Protein AF-A0A0R2ZB27-F1 (afdb_monomer_lite)

Radius of gyration: 25.63 Å; chains: 1; bounding box: 36×25×78 Å

Sequence (78 aa):
MLVKNRLKKTLGAVAFALAFSGAVSAEEVKIGFLVKQAEEPWFQTEWAFAEKAGKEHGFTVIKIAVPDGEKTLSAIDS

pLDDT: mean 76.32, std 14.85, range [51.88, 96.94]

Organism: NCBI:txid200450

Foldseek 3Di:
DPPVVVVVVVVVVVVVVVVPPPPPDDDAAEDEDEFEPCVDPVSVVVVVVVCVVCVVPRHHYDYHYDPDPVVVVVVVVD

Structure (mmCIF, N/CA/C/O backbone):
data_AF-A0A0R2ZB27-F1
#
_entry.id   AF-A0A0R2ZB27-F1
#
loop_
_atom_site.group_PDB
_atom_site.id
_atom_site.type_symbol
_atom_site.label_atom_id
_atom_site.label_alt_id
_atom_site.label_comp_id
_atom_site.label_asym_id
_atom_site.label_entity_id
_atom_site.label_seq_id
_atom_site.pdbx_PDB_ins_code
_atom_site.Cartn_x
_atom_site.Cartn_y
_atom_site.Cartn_z
_atom_site.occupancy
_atom_site.B_iso_or_equiv
_atom_site.auth_seq_id
_atom_site.auth_comp_id
_atom_site.auth_asym_id
_atom_site.auth_atom_id
_atom_site.pdbx_PD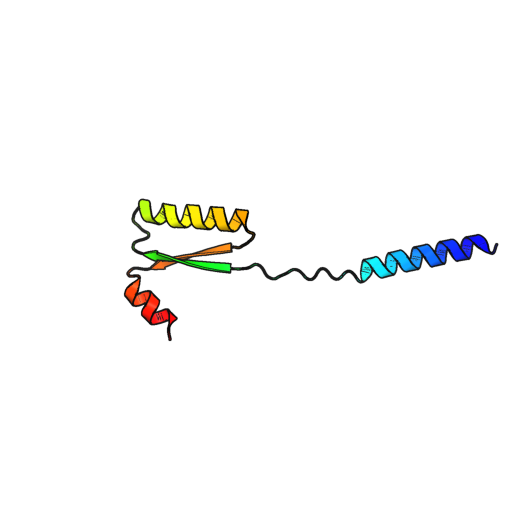B_model_num
ATOM 1 N N . MET A 1 1 ? -22.388 8.763 60.238 1.00 55.59 1 MET A N 1
ATOM 2 C CA . MET A 1 1 ? -22.064 7.499 59.524 1.00 55.59 1 MET A CA 1
ATOM 3 C C . MET A 1 1 ? -22.710 7.370 58.131 1.00 55.59 1 MET A C 1
ATOM 5 O O . MET A 1 1 ? -22.160 6.663 57.300 1.00 55.59 1 MET A O 1
ATOM 9 N N . LEU A 1 2 ? -23.810 8.078 57.825 1.00 56.91 2 LEU A N 1
ATOM 10 C CA . LEU A 1 2 ? -24.601 7.900 56.591 1.00 56.91 2 LEU A CA 1
ATOM 11 C C . LEU A 1 2 ? -23.947 8.409 55.278 1.00 56.91 2 LEU A C 1
ATOM 13 O O . LEU A 1 2 ? -24.156 7.827 54.217 1.00 56.91 2 LEU A O 1
ATOM 17 N N . VAL A 1 3 ? -23.133 9.471 55.334 1.00 59.06 3 VAL A N 1
ATOM 18 C CA . VAL A 1 3 ? -22.548 10.132 54.141 1.00 59.06 3 VAL A CA 1
ATOM 19 C C . VAL A 1 3 ? -21.408 9.316 53.513 1.00 59.06 3 VAL A C 1
ATOM 21 O O . VAL A 1 3 ? -21.300 9.224 52.291 1.00 59.06 3 VAL A O 1
ATOM 24 N N . LYS A 1 4 ? -20.604 8.630 54.337 1.00 52.53 4 LYS A N 1
ATOM 25 C CA . LYS A 1 4 ? -19.465 7.810 53.882 1.00 52.53 4 LYS A CA 1
ATOM 26 C C . LYS A 1 4 ? -19.898 6.621 53.009 1.00 52.53 4 LYS A C 1
ATOM 28 O O 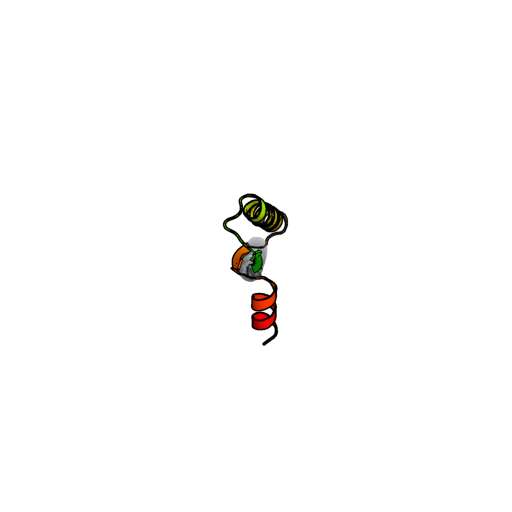. LYS A 1 4 ? -19.135 6.202 52.146 1.00 52.53 4 LYS A O 1
ATOM 33 N N . ASN A 1 5 ? -21.117 6.103 53.189 1.00 55.94 5 ASN A N 1
ATOM 34 C CA . ASN A 1 5 ? -21.648 4.993 52.387 1.00 55.94 5 ASN A CA 1
ATOM 35 C C . ASN A 1 5 ? -22.220 5.434 51.033 1.00 55.94 5 ASN A C 1
ATOM 37 O O . ASN A 1 5 ? -22.221 4.637 50.099 1.00 55.94 5 ASN A O 1
ATOM 41 N N . ARG A 1 6 ? -22.682 6.685 50.899 1.00 58.19 6 ARG A N 1
ATOM 42 C CA . ARG A 1 6 ? -23.138 7.240 49.612 1.00 58.19 6 ARG A CA 1
ATOM 43 C C . ARG A 1 6 ? -21.949 7.455 48.670 1.00 58.19 6 ARG A C 1
ATOM 45 O O . ARG A 1 6 ? -22.014 7.021 47.529 1.00 58.19 6 ARG A O 1
ATOM 52 N N . LEU A 1 7 ? -20.845 8.002 49.189 1.00 57.81 7 LEU A N 1
ATOM 53 C CA . LEU A 1 7 ? -19.631 8.289 48.413 1.00 57.81 7 LEU A CA 1
ATOM 54 C C . LEU A 1 7 ? -18.929 7.019 47.893 1.00 57.81 7 LEU A C 1
ATOM 56 O O . LEU A 1 7 ? -18.449 6.982 46.765 1.00 57.81 7 LEU A O 1
ATOM 60 N N . LYS A 1 8 ? -18.920 5.942 48.691 1.00 56.44 8 LYS A N 1
ATOM 61 C CA . LYS A 1 8 ? -18.392 4.628 48.275 1.00 56.44 8 LYS A CA 1
ATOM 62 C C . LYS A 1 8 ? -19.258 3.962 47.200 1.00 56.44 8 LYS A C 1
ATOM 64 O O . LYS A 1 8 ? -18.727 3.322 46.300 1.00 56.44 8 LYS A O 1
ATOM 69 N N . LYS A 1 9 ? -20.585 4.135 47.274 1.00 56.03 9 LYS A N 1
ATOM 70 C CA . LYS A 1 9 ? -21.530 3.617 46.271 1.00 56.03 9 LYS A CA 1
ATOM 71 C C . LYS A 1 9 ? -21.409 4.350 44.932 1.00 56.03 9 LYS A C 1
ATOM 73 O O . LYS A 1 9 ? -21.472 3.702 43.895 1.00 56.03 9 LYS A O 1
ATOM 78 N N . THR A 1 10 ? -21.192 5.666 44.946 1.00 58.25 10 THR A N 1
ATOM 79 C CA . THR A 1 10 ? -21.005 6.452 43.715 1.00 58.25 10 THR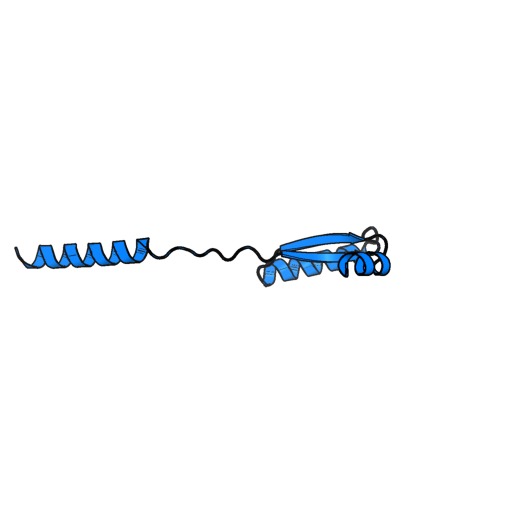 A CA 1
ATOM 80 C C . THR A 1 10 ? -19.656 6.182 43.048 1.00 58.25 10 THR A C 1
ATOM 82 O O . THR A 1 10 ? -19.606 6.090 41.827 1.00 58.25 10 THR A O 1
ATOM 85 N N . LEU A 1 11 ? -18.580 5.970 43.819 1.00 59.62 11 LEU A N 1
ATOM 86 C CA . LEU A 1 11 ? -17.275 5.575 43.263 1.00 59.62 11 LEU A CA 1
ATOM 87 C C . LEU A 1 11 ? -17.313 4.187 42.601 1.00 59.62 11 LEU A C 1
ATOM 89 O O . LEU A 1 11 ? -16.737 4.002 41.533 1.00 59.62 11 LEU A O 1
ATOM 93 N N . GLY A 1 12 ? -18.021 3.227 43.206 1.00 59.44 12 GLY A N 1
ATOM 94 C CA . GLY A 1 12 ? -18.172 1.882 42.641 1.00 59.44 12 GLY A CA 1
ATOM 95 C C . GLY A 1 12 ? -18.936 1.861 41.312 1.00 59.44 12 GLY A C 1
ATOM 96 O O . GLY A 1 12 ? -18.575 1.109 40.412 1.00 59.44 12 GLY A O 1
ATOM 97 N N . ALA A 1 13 ? -19.947 2.721 41.156 1.00 60.44 13 ALA A N 1
ATOM 98 C CA . ALA A 1 13 ? -20.732 2.808 39.924 1.00 60.44 13 ALA A CA 1
ATOM 99 C C . ALA A 1 13 ? -19.931 3.381 38.737 1.00 60.44 13 ALA A C 1
ATOM 101 O O . ALA A 1 13 ? -20.081 2.908 37.614 1.00 60.44 13 ALA A O 1
ATOM 102 N N . VAL A 1 14 ? -19.040 4.350 38.982 1.00 61.34 14 VAL A N 1
ATOM 103 C CA . VAL A 1 14 ? -18.166 4.924 37.939 1.00 61.34 14 VAL A CA 1
ATOM 104 C C . VAL A 1 14 ? -17.105 3.916 37.484 1.00 61.34 14 VAL A C 1
ATOM 106 O O . VAL A 1 14 ? -16.864 3.777 36.287 1.00 61.34 14 VAL A O 1
ATOM 109 N N . ALA A 1 15 ? -16.518 3.159 38.417 1.00 61.31 15 ALA A N 1
ATOM 110 C CA . ALA A 1 15 ? -15.553 2.108 38.091 1.00 61.31 15 ALA A CA 1
ATOM 111 C C . ALA A 1 15 ? -16.182 0.959 37.278 1.00 61.31 15 ALA A C 1
ATOM 113 O O . ALA A 1 15 ? -15.543 0.423 36.376 1.00 61.31 15 ALA A O 1
ATOM 114 N N . PHE A 1 16 ? -17.446 0.616 37.550 1.00 62.00 16 PHE A N 1
ATOM 115 C CA . PHE A 1 16 ? -18.174 -0.403 36.789 1.00 62.00 16 PHE A CA 1
ATOM 116 C C . PHE A 1 16 ? -18.531 0.065 35.367 1.00 62.00 16 PHE A C 1
ATOM 118 O O . PHE A 1 16 ? -18.452 -0.720 34.427 1.00 62.00 16 PHE A O 1
ATOM 125 N N . ALA A 1 17 ? -18.861 1.349 35.189 1.00 61.72 17 ALA A N 1
ATOM 126 C CA . ALA A 1 17 ? -19.155 1.922 33.873 1.00 61.72 17 ALA A CA 1
ATOM 127 C C . ALA A 1 17 ? -17.918 1.977 32.956 1.00 61.72 17 ALA A C 1
ATOM 129 O O . ALA A 1 17 ? -18.029 1.702 31.767 1.00 61.72 17 ALA A O 1
ATOM 130 N N . LEU A 1 18 ? -16.732 2.262 33.507 1.00 61.47 18 LEU A N 1
ATOM 131 C CA . LEU A 1 18 ? -15.468 2.252 32.754 1.00 61.47 18 LEU A CA 1
ATOM 132 C C . LEU A 1 18 ? -15.020 0.837 32.351 1.00 61.47 18 LEU A C 1
ATOM 134 O O . LEU A 1 18 ? -14.385 0.675 31.315 1.00 61.47 18 LEU A O 1
ATOM 138 N N . ALA A 1 19 ? -15.370 -0.184 33.140 1.00 62.25 19 ALA A N 1
ATOM 139 C CA . ALA A 1 19 ? -15.037 -1.580 32.847 1.00 62.25 19 ALA A CA 1
ATOM 140 C C . ALA A 1 19 ? -15.866 -2.181 31.694 1.00 62.25 19 ALA A C 1
ATOM 142 O O . ALA A 1 19 ? -15.467 -3.195 31.126 1.00 62.25 19 ALA A O 1
ATOM 143 N N . PHE A 1 20 ? -16.996 -1.559 31.339 1.00 60.28 20 PHE A N 1
ATOM 144 C CA . PHE A 1 20 ? -17.867 -1.981 30.234 1.00 60.28 20 PHE A CA 1
ATOM 145 C C . PHE A 1 20 ? -17.661 -1.191 28.938 1.00 60.28 20 PHE A C 1
ATOM 147 O O . PHE A 1 20 ? -18.318 -1.480 27.937 1.00 60.28 20 PHE A O 1
ATOM 154 N N . SER A 1 21 ? -16.724 -0.242 28.920 1.00 61.44 21 SER A N 1
ATOM 155 C CA . SER A 1 21 ? -16.250 0.401 27.695 1.00 61.44 21 SER A CA 1
ATOM 156 C C . SER A 1 21 ? -15.388 -0.587 26.906 1.00 61.44 21 SER A C 1
ATOM 158 O O . SER A 1 21 ? -14.167 -0.459 26.842 1.00 61.44 21 SER A O 1
ATOM 160 N N . GLY A 1 22 ? -16.017 -1.627 26.355 1.00 59.25 22 GLY A N 1
ATOM 161 C CA . GLY A 1 22 ? -15.372 -2.554 25.440 1.00 59.25 22 GLY A CA 1
ATOM 162 C C . GLY A 1 22 ? -14.803 -1.761 24.272 1.00 59.25 22 GLY A C 1
ATOM 163 O O . GLY A 1 22 ? -15.550 -1.156 23.504 1.00 59.25 22 GLY A O 1
ATOM 164 N N . ALA A 1 23 ? -13.478 -1.731 24.161 1.00 63.50 23 ALA A N 1
ATOM 165 C CA . ALA A 1 23 ? -12.809 -1.199 22.991 1.00 63.50 23 ALA A CA 1
ATOM 166 C C . ALA A 1 23 ? -13.124 -2.136 21.819 1.00 63.50 23 ALA A C 1
ATOM 168 O O . ALA A 1 23 ? -12.474 -3.163 21.635 1.00 63.50 23 ALA A O 1
ATOM 169 N N . VAL A 1 24 ? -14.159 -1.808 21.048 1.00 63.38 24 VAL A N 1
ATOM 170 C CA . VAL A 1 24 ? -14.329 -2.366 19.707 1.00 63.38 24 VAL A CA 1
ATOM 171 C C . VAL A 1 24 ? -13.189 -1.786 18.878 1.00 63.38 24 VAL A C 1
ATOM 173 O O . VAL A 1 24 ? -13.262 -0.648 18.419 1.00 63.38 24 VAL A O 1
ATOM 176 N N . SER A 1 25 ? -12.090 -2.532 18.762 1.00 66.12 25 SER A N 1
ATOM 177 C CA . SER A 1 25 ? -11.054 -2.212 17.786 1.00 66.12 25 SER A CA 1
ATOM 178 C C . SER A 1 25 ? -11.638 -2.523 16.418 1.00 66.12 25 SER A C 1
ATOM 180 O O . SER A 1 25 ? -11.954 -3.678 16.136 1.00 66.12 25 SER A O 1
ATOM 182 N N . ALA A 1 26 ? -11.816 -1.499 15.586 1.00 69.69 26 ALA A N 1
ATOM 183 C CA . ALA A 1 26 ? -12.085 -1.722 14.176 1.00 69.69 26 ALA A CA 1
ATOM 184 C C . ALA A 1 26 ? -10.922 -2.532 13.584 1.00 69.69 26 ALA A C 1
ATOM 186 O O . ALA A 1 26 ? -9.756 -2.277 13.900 1.00 69.69 26 ALA A O 1
ATOM 187 N N . GLU A 1 27 ? -11.248 -3.547 12.789 1.00 77.75 27 GLU A N 1
ATOM 188 C CA . GLU A 1 27 ? -10.244 -4.326 12.073 1.00 77.75 27 GLU A CA 1
ATOM 189 C C . GLU A 1 27 ? -9.491 -3.410 11.098 1.00 77.75 27 GLU A C 1
ATOM 191 O O . GLU A 1 27 ? -10.081 -2.516 10.488 1.00 77.75 27 GLU A O 1
ATOM 196 N N . GLU A 1 28 ? -8.172 -3.585 11.001 1.00 83.62 28 GLU A N 1
ATOM 197 C CA . GLU A 1 28 ? -7.325 -2.738 10.162 1.00 83.62 28 GLU A CA 1
ATOM 198 C C . GLU A 1 28 ? -7.735 -2.883 8.690 1.00 83.62 28 GLU A C 1
ATOM 200 O O . GLU A 1 28 ? -7.717 -3.984 8.134 1.00 83.62 28 GLU A O 1
ATOM 205 N N . VAL A 1 29 ? -8.108 -1.770 8.051 1.00 92.94 29 VAL A N 1
ATOM 206 C CA . VAL A 1 29 ? -8.481 -1.756 6.632 1.00 92.94 29 VAL A CA 1
ATOM 207 C C . VAL A 1 29 ? -7.240 -2.037 5.791 1.00 92.94 29 VAL A C 1
ATOM 209 O O . VAL A 1 29 ? -6.237 -1.337 5.911 1.00 92.94 29 VAL A O 1
ATOM 212 N N . LYS A 1 30 ? -7.316 -3.035 4.906 1.00 94.38 30 LYS A N 1
ATOM 213 C CA . LYS A 1 30 ? -6.224 -3.424 4.003 1.00 94.38 30 LYS A CA 1
ATOM 214 C C . LYS A 1 30 ? -6.640 -3.235 2.552 1.00 94.38 30 LYS A C 1
ATOM 216 O O . LYS A 1 30 ? -7.695 -3.714 2.146 1.00 94.38 30 LYS A O 1
ATOM 221 N N . ILE A 1 31 ? -5.792 -2.578 1.768 1.00 94.00 31 ILE A N 1
ATOM 222 C CA . ILE A 1 31 ? -6.021 -2.297 0.348 1.00 94.00 31 ILE A CA 1
ATOM 223 C C . ILE A 1 31 ? -4.922 -2.967 -0.478 1.00 94.00 31 ILE A C 1
ATOM 225 O O . ILE A 1 31 ? -3.742 -2.657 -0.317 1.00 94.00 31 ILE A O 1
ATOM 229 N N . GLY A 1 32 ? -5.307 -3.880 -1.373 1.00 91.81 32 GLY A N 1
ATOM 230 C CA . GLY A 1 32 ? -4.409 -4.446 -2.380 1.00 91.81 32 GLY A CA 1
ATOM 231 C C . GLY A 1 32 ? -4.129 -3.444 -3.497 1.00 91.81 32 GLY A C 1
ATOM 232 O O . GLY A 1 32 ? -5.062 -2.964 -4.133 1.00 91.81 32 GLY A O 1
ATOM 233 N N . PHE A 1 33 ? -2.856 -3.130 -3.740 1.00 91.31 33 PHE A N 1
ATOM 234 C CA . PHE A 1 33 ? -2.422 -2.183 -4.767 1.00 91.31 33 PHE A CA 1
ATOM 235 C C . PHE A 1 33 ? -1.559 -2.888 -5.816 1.00 91.31 33 PHE A C 1
ATOM 237 O O . PHE A 1 33 ? -0.399 -3.244 -5.565 1.00 91.31 33 PHE A O 1
ATOM 244 N N . LEU A 1 34 ? -2.158 -3.107 -6.986 1.00 88.44 34 LEU A N 1
ATOM 245 C CA . LEU A 1 34 ? -1.561 -3.828 -8.104 1.00 88.44 34 LEU A CA 1
ATOM 246 C C . LEU A 1 34 ? -0.715 -2.882 -8.950 1.00 88.44 34 LEU A C 1
ATOM 248 O O . LEU A 1 34 ? -1.215 -1.859 -9.409 1.00 88.44 34 LEU A O 1
ATOM 252 N N . VAL A 1 35 ? 0.542 -3.249 -9.192 1.00 86.69 35 VAL A N 1
ATOM 253 C CA . VAL A 1 35 ? 1.458 -2.470 -10.034 1.00 86.69 35 VAL A CA 1
ATOM 254 C C . VAL A 1 35 ? 2.090 -3.382 -11.072 1.00 86.69 35 VAL A C 1
ATOM 256 O O . VAL A 1 35 ? 2.665 -4.423 -10.738 1.00 86.69 35 VAL A O 1
ATOM 259 N N . LYS A 1 36 ? 1.953 -2.991 -12.342 1.00 82.75 36 LYS A N 1
ATOM 260 C CA . LYS A 1 36 ? 2.576 -3.688 -13.469 1.00 82.75 36 LYS A CA 1
ATOM 261 C C . LYS A 1 36 ? 4.062 -3.365 -13.547 1.00 82.75 36 LYS A C 1
ATOM 263 O O . LYS A 1 36 ? 4.448 -2.256 -13.203 1.00 82.75 36 LYS A O 1
ATOM 268 N N . GLN A 1 37 ? 4.861 -4.317 -14.029 1.00 78.69 37 GLN A N 1
ATOM 269 C CA . GLN A 1 37 ? 6.305 -4.142 -14.237 1.00 78.69 37 GLN A CA 1
ATOM 270 C C . GLN A 1 37 ? 7.001 -3.513 -13.017 1.00 78.69 37 GLN A C 1
ATOM 272 O O . GLN A 1 37 ? 7.737 -2.536 -13.135 1.00 78.69 37 GLN A O 1
ATOM 277 N N . ALA A 1 38 ? 6.721 -4.024 -11.815 1.00 77.88 38 ALA A N 1
ATOM 278 C CA . ALA A 1 38 ? 7.214 -3.445 -10.566 1.00 77.88 38 ALA A CA 1
ATOM 279 C C . ALA A 1 38 ? 8.752 -3.329 -10.502 1.00 77.88 38 ALA A C 1
ATOM 281 O O . ALA A 1 38 ? 9.281 -2.584 -9.683 1.00 77.88 38 ALA A O 1
ATOM 282 N N . GLU A 1 39 ? 9.482 -4.045 -11.350 1.00 81.50 39 GLU A N 1
ATOM 283 C CA . GLU A 1 39 ? 10.917 -3.892 -11.569 1.00 81.50 39 GLU A CA 1
ATOM 284 C C . GLU A 1 39 ? 11.336 -2.496 -12.061 1.00 81.50 39 GLU A C 1
ATOM 286 O O . GLU A 1 39 ? 12.456 -2.069 -11.769 1.00 81.50 39 GLU A O 1
ATOM 291 N N . GLU A 1 40 ? 10.467 -1.757 -12.757 1.00 85.88 40 GLU A N 1
ATOM 292 C CA . GLU A 1 40 ? 10.810 -0.420 -13.233 1.00 85.88 40 GLU A CA 1
ATOM 293 C C . GLU A 1 40 ? 10.792 0.599 -12.076 1.00 85.88 40 GLU A C 1
ATOM 295 O O . GLU A 1 40 ? 9.810 0.690 -11.326 1.00 85.88 40 GLU A O 1
ATOM 300 N N . PRO A 1 41 ? 11.824 1.454 -11.945 1.00 85.94 41 PRO A N 1
ATOM 301 C CA . PRO A 1 41 ? 11.947 2.389 -10.823 1.00 85.94 41 PRO A CA 1
ATOM 302 C C . PRO A 1 41 ? 10.760 3.346 -10.644 1.00 85.94 41 PRO A C 1
ATOM 304 O O . PRO A 1 41 ? 10.441 3.763 -9.529 1.00 85.94 41 PRO A O 1
ATOM 307 N N . TRP A 1 42 ? 10.097 3.715 -11.739 1.00 83.50 42 TRP A N 1
ATOM 308 C CA . TRP A 1 42 ? 8.971 4.641 -11.688 1.00 83.50 42 TRP A CA 1
ATOM 309 C C . TRP A 1 42 ? 7.707 3.993 -11.102 1.00 83.50 42 TRP A C 1
ATOM 311 O O . TRP A 1 42 ? 6.964 4.659 -10.387 1.00 83.50 42 TRP A O 1
ATOM 321 N N . PHE A 1 43 ? 7.509 2.688 -11.300 1.00 83.75 43 PHE A N 1
ATOM 322 C CA . PHE A 1 43 ? 6.381 1.938 -10.745 1.00 83.75 43 PHE A CA 1
ATOM 323 C C . PHE A 1 43 ? 6.518 1.700 -9.232 1.00 83.75 43 PHE A C 1
ATOM 325 O O . PHE A 1 43 ? 5.532 1.730 -8.496 1.00 83.75 43 PHE A O 1
ATOM 332 N N . GLN A 1 44 ? 7.748 1.595 -8.722 1.00 85.50 44 GLN A N 1
ATOM 333 C CA . GLN A 1 44 ? 8.018 1.572 -7.275 1.00 85.50 44 GLN A CA 1
ATOM 334 C C . GLN A 1 44 ? 7.555 2.854 -6.567 1.00 85.50 44 GLN A C 1
ATOM 336 O O . GLN A 1 44 ? 7.178 2.836 -5.391 1.00 85.50 44 GLN A O 1
ATOM 341 N N . THR A 1 45 ? 7.554 3.975 -7.291 1.00 89.88 45 THR A N 1
ATOM 342 C CA . THR A 1 45 ? 7.120 5.268 -6.757 1.00 89.88 45 THR A CA 1
ATOM 343 C C . THR A 1 45 ? 5.609 5.289 -6.493 1.00 89.88 45 THR A C 1
ATOM 345 O O . THR A 1 45 ? 5.179 5.871 -5.497 1.00 89.88 45 THR A O 1
ATOM 348 N N . GLU A 1 46 ? 4.799 4.593 -7.299 1.00 87.56 46 GLU A N 1
ATOM 349 C CA . GLU A 1 46 ? 3.352 4.474 -7.059 1.00 87.56 46 GLU A CA 1
ATOM 350 C C . GLU A 1 46 ? 3.052 3.787 -5.722 1.00 87.56 46 GLU A C 1
ATOM 352 O O . GLU A 1 46 ? 2.242 4.277 -4.932 1.00 87.56 46 GLU A O 1
ATOM 357 N N . TRP A 1 47 ? 3.774 2.710 -5.402 1.00 91.06 47 TRP A N 1
ATOM 358 C CA . TRP A 1 47 ? 3.663 2.053 -4.101 1.00 91.06 47 TRP A CA 1
ATOM 359 C C . TRP A 1 47 ? 4.101 2.937 -2.940 1.00 91.06 47 TRP A C 1
ATOM 361 O O . TRP A 1 47 ? 3.460 2.910 -1.889 1.00 91.06 47 TRP A O 1
ATOM 371 N N . ALA A 1 48 ? 5.163 3.725 -3.110 1.00 92.81 48 ALA A N 1
ATOM 372 C CA . ALA A 1 48 ? 5.610 4.648 -2.072 1.00 92.81 48 ALA A CA 1
ATOM 373 C C . ALA A 1 48 ? 4.538 5.710 -1.761 1.00 92.81 48 ALA A C 1
ATOM 375 O O . ALA A 1 48 ? 4.302 6.040 -0.594 1.00 92.81 48 ALA A O 1
ATOM 376 N N . PHE A 1 49 ? 3.844 6.215 -2.785 1.00 94.31 49 PHE A N 1
ATOM 377 C CA . PHE A 1 49 ? 2.728 7.141 -2.597 1.00 94.31 49 PHE A CA 1
ATOM 378 C C . PHE A 1 49 ? 1.496 6.468 -1.991 1.00 94.31 49 PHE A C 1
ATOM 380 O O . PHE A 1 49 ? 0.888 7.044 -1.087 1.00 94.31 49 PHE A O 1
ATOM 387 N N . ALA A 1 50 ? 1.166 5.244 -2.408 1.00 94.06 50 ALA A N 1
ATOM 388 C CA . ALA A 1 50 ? 0.084 4.474 -1.802 1.00 94.06 50 ALA A CA 1
ATOM 389 C C . ALA A 1 50 ? 0.347 4.232 -0.304 1.00 94.06 50 ALA A C 1
ATOM 391 O O . ALA A 1 50 ? -0.536 4.448 0.524 1.00 94.06 50 ALA A O 1
ATOM 392 N N . GLU A 1 51 ? 1.572 3.858 0.077 1.00 95.31 51 GLU A N 1
ATOM 393 C CA . GLU A 1 51 ? 1.953 3.688 1.486 1.00 95.31 51 GLU A CA 1
ATOM 394 C C . GLU A 1 51 ? 1.869 4.989 2.281 1.00 95.31 51 GLU A C 1
ATOM 396 O O . GLU A 1 51 ? 1.471 4.978 3.449 1.00 95.31 51 GLU A O 1
ATOM 401 N N . LYS A 1 52 ? 2.244 6.116 1.668 1.00 96.94 52 LYS A N 1
ATOM 402 C CA . LYS A 1 52 ? 2.092 7.429 2.296 1.00 96.94 52 LYS A CA 1
ATOM 403 C C . LYS A 1 52 ? 0.617 7.721 2.586 1.00 96.94 52 LYS A C 1
ATOM 405 O O . LYS A 1 52 ? 0.304 8.107 3.710 1.00 96.94 52 LYS A O 1
ATOM 410 N N . ALA A 1 53 ? -0.270 7.472 1.623 1.00 96.12 53 ALA A N 1
ATOM 411 C CA . ALA A 1 53 ? -1.711 7.637 1.799 1.00 96.12 53 ALA A CA 1
ATOM 412 C C . ALA A 1 53 ? -2.278 6.686 2.867 1.00 96.12 53 ALA A C 1
ATOM 414 O O . ALA A 1 53 ? -3.081 7.106 3.696 1.00 96.12 53 ALA A O 1
ATOM 415 N N . GLY A 1 54 ? -1.811 5.434 2.912 1.00 95.75 54 GLY A N 1
ATOM 416 C CA . GLY A 1 54 ? -2.215 4.472 3.940 1.00 95.75 54 GLY A CA 1
ATOM 417 C C . GLY A 1 54 ? -1.885 4.941 5.354 1.00 95.75 54 GLY A C 1
ATOM 418 O O . GLY A 1 54 ? -2.733 4.894 6.245 1.00 95.75 54 GLY A O 1
ATOM 419 N N . LYS A 1 55 ? -0.687 5.503 5.546 1.00 95.06 55 LYS A N 1
ATOM 420 C CA . LYS A 1 55 ? -0.284 6.112 6.824 1.00 95.06 55 LYS A CA 1
ATOM 421 C C . LYS A 1 55 ? -1.118 7.344 7.179 1.00 95.06 55 LYS A C 1
ATOM 423 O O . LYS A 1 55 ? -1.422 7.541 8.349 1.00 95.06 55 LYS A O 1
ATOM 428 N N . GLU A 1 56 ? -1.465 8.167 6.193 1.00 96.81 56 GLU A N 1
ATOM 429 C CA . GLU A 1 56 ? -2.247 9.393 6.392 1.00 96.81 56 GLU A CA 1
ATOM 430 C C . GLU A 1 56 ? -3.722 9.110 6.723 1.00 96.81 56 GLU A C 1
ATOM 432 O O . GLU A 1 56 ? -4.324 9.825 7.522 1.00 96.81 56 GLU A O 1
ATOM 437 N N . HIS A 1 57 ? -4.293 8.045 6.156 1.00 94.56 57 HIS A N 1
ATOM 438 C CA . HIS A 1 57 ? -5.726 7.747 6.244 1.00 94.56 57 HIS A CA 1
ATOM 439 C C . HIS A 1 57 ? -6.076 6.494 7.062 1.00 94.56 57 HIS A C 1
ATOM 441 O O . HIS A 1 57 ? -7.254 6.165 7.188 1.00 94.56 57 HIS A O 1
ATOM 447 N N . GLY A 1 58 ? -5.089 5.809 7.644 1.00 93.75 58 GLY A N 1
ATOM 448 C CA . GLY A 1 58 ? -5.315 4.697 8.571 1.00 93.75 58 GLY A CA 1
ATOM 449 C C . GLY 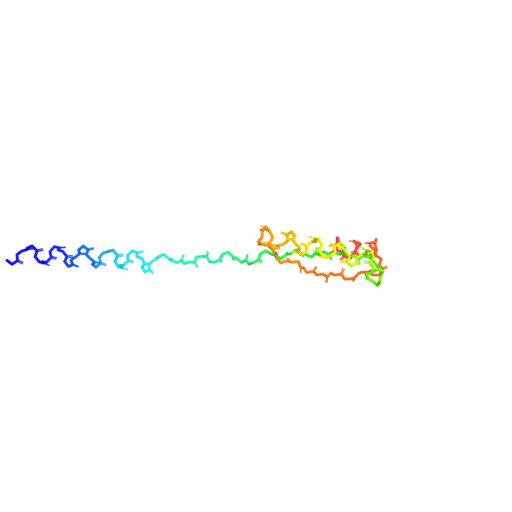A 1 58 ? -5.660 3.365 7.899 1.00 93.75 58 GLY A C 1
ATOM 450 O O . GLY A 1 58 ? -6.490 2.623 8.420 1.00 93.75 58 GLY A O 1
ATOM 451 N N . PHE A 1 59 ? -5.032 3.055 6.761 1.00 95.06 59 PHE A N 1
ATOM 452 C CA . PHE A 1 59 ? -5.142 1.750 6.102 1.00 95.06 59 PHE A CA 1
ATOM 453 C C . PHE A 1 59 ? -3.771 1.166 5.743 1.00 95.06 59 PHE A C 1
ATOM 455 O O . PHE A 1 59 ? -2.803 1.890 5.494 1.00 95.06 59 PHE A O 1
ATOM 462 N N . THR A 1 60 ? -3.684 -0.159 5.663 1.00 95.31 60 THR A N 1
ATOM 463 C CA . THR A 1 60 ? -2.492 -0.864 5.183 1.00 95.31 60 THR A CA 1
ATOM 464 C C . THR A 1 60 ? -2.540 -1.022 3.668 1.00 95.31 60 THR A C 1
ATOM 466 O O . THR A 1 60 ? -3.553 -1.446 3.112 1.00 95.31 60 THR A O 1
ATOM 469 N N . VAL A 1 61 ? -1.417 -0.778 2.994 1.00 95.31 61 VAL A N 1
ATOM 470 C CA . VAL A 1 61 ? -1.250 -1.131 1.578 1.00 95.31 61 VAL A CA 1
ATOM 471 C C . VAL A 1 61 ? -0.594 -2.498 1.456 1.00 95.31 61 VAL A C 1
ATOM 473 O O . VAL A 1 61 ? 0.487 -2.727 1.995 1.00 95.31 61 VAL A O 1
ATOM 476 N N . ILE A 1 62 ? -1.227 -3.392 0.703 1.00 93.25 62 ILE A N 1
ATOM 477 C CA . ILE A 1 62 ? -0.656 -4.668 0.278 1.00 93.25 62 ILE A CA 1
ATOM 478 C C . ILE A 1 62 ? -0.144 -4.483 -1.150 1.00 93.25 62 ILE A C 1
A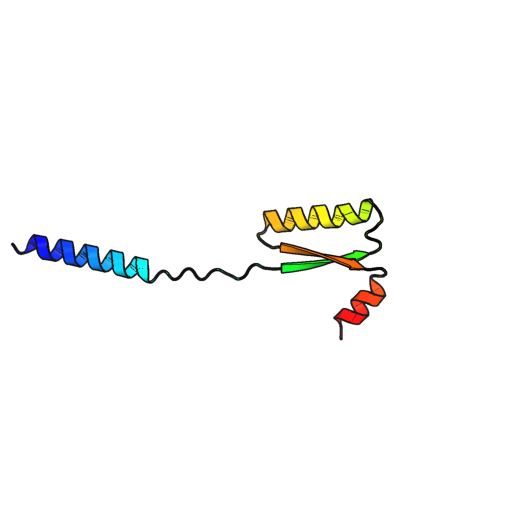TOM 480 O O . ILE A 1 62 ? -0.926 -4.315 -2.082 1.00 93.25 62 ILE A O 1
ATOM 484 N N . LYS A 1 63 ? 1.176 -4.496 -1.330 1.00 91.50 63 LYS A N 1
ATOM 485 C CA . LYS A 1 63 ? 1.824 -4.340 -2.639 1.00 91.50 63 LYS A CA 1
ATOM 486 C C . LYS A 1 63 ? 1.743 -5.645 -3.427 1.00 91.50 63 LYS A C 1
ATOM 488 O O . LYS A 1 63 ? 2.243 -6.666 -2.958 1.00 91.50 63 LYS A O 1
ATOM 493 N N . ILE A 1 64 ? 1.132 -5.616 -4.609 1.00 88.38 64 ILE A N 1
ATOM 494 C CA . ILE A 1 64 ? 0.946 -6.800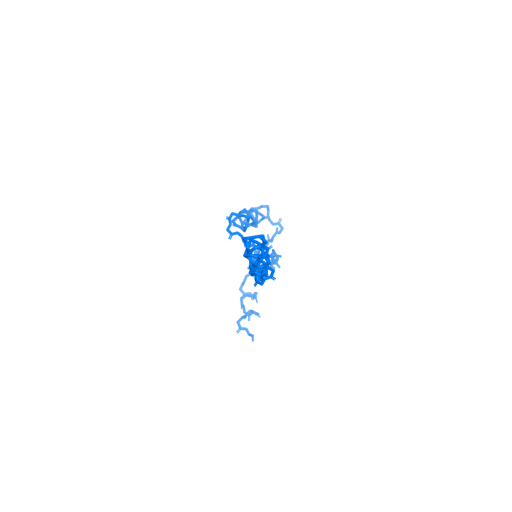 -5.459 1.00 88.38 64 ILE A CA 1
ATOM 495 C C . ILE A 1 64 ? 1.620 -6.539 -6.807 1.00 88.38 64 ILE A C 1
ATOM 497 O O . ILE A 1 64 ? 1.135 -5.747 -7.613 1.00 88.38 64 ILE A O 1
ATOM 501 N N . ALA A 1 65 ? 2.772 -7.172 -7.036 1.00 87.38 65 ALA A N 1
ATOM 502 C CA . ALA A 1 65 ? 3.466 -7.095 -8.318 1.00 87.38 65 ALA A CA 1
ATOM 503 C C . ALA A 1 65 ? 2.718 -7.942 -9.348 1.00 87.38 65 ALA A C 1
ATOM 505 O O . ALA A 1 65 ? 2.440 -9.115 -9.085 1.00 87.38 65 ALA A O 1
ATOM 506 N N . VAL A 1 66 ? 2.427 -7.374 -10.516 1.00 83.00 66 VAL A N 1
ATOM 507 C CA . VAL A 1 66 ? 1.799 -8.117 -11.610 1.00 83.00 66 VAL A CA 1
ATOM 508 C C . VAL A 1 66 ? 2.649 -8.036 -12.876 1.00 83.00 66 VAL A C 1
ATOM 510 O O . VAL A 1 66 ? 3.169 -6.966 -13.197 1.00 83.00 66 VAL A O 1
ATOM 513 N N . PRO A 1 67 ? 2.800 -9.140 -13.627 1.00 75.31 67 PRO A N 1
ATOM 514 C CA . PRO A 1 67 ? 3.510 -9.101 -14.903 1.00 75.31 67 PRO A CA 1
ATOM 515 C C . PRO A 1 67 ? 2.706 -8.348 -15.975 1.00 75.31 67 PRO A C 1
ATOM 517 O O . PRO A 1 67 ? 3.284 -7.774 -16.891 1.00 75.31 67 PRO A O 1
ATOM 520 N N . ASP A 1 68 ? 1.374 -8.344 -15.857 1.00 75.94 68 ASP A N 1
ATOM 521 C CA . ASP A 1 68 ? 0.438 -7.743 -16.807 1.00 75.94 68 ASP A CA 1
ATOM 522 C C . ASP A 1 68 ? -0.881 -7.394 -16.088 1.00 75.94 68 ASP A C 1
ATOM 524 O O . ASP A 1 68 ? -1.488 -8.243 -15.426 1.00 75.94 68 ASP A O 1
ATOM 528 N N . GLY A 1 69 ? -1.317 -6.136 -16.203 1.00 68.31 69 GLY A N 1
ATOM 529 C CA . GLY A 1 69 ? -2.535 -5.636 -15.563 1.00 68.31 69 GLY A CA 1
ATOM 530 C C . GLY A 1 69 ? -3.823 -6.224 -16.145 1.00 68.31 69 GLY A C 1
ATOM 531 O O . GLY A 1 69 ? -4.747 -6.502 -15.384 1.00 68.31 69 GLY A O 1
ATOM 532 N N . GLU A 1 70 ? -3.883 -6.491 -17.454 1.00 68.12 70 GLU A N 1
ATOM 533 C CA . GLU A 1 70 ? -5.097 -7.004 -18.114 1.00 68.12 70 GLU A CA 1
ATOM 534 C C . GLU A 1 70 ? -5.377 -8.458 -17.723 1.00 68.12 70 GLU A C 1
ATOM 536 O O . GLU A 1 70 ? -6.505 -8.834 -17.387 1.00 68.12 70 GLU A O 1
ATOM 541 N N . LYS A 1 71 ? -4.321 -9.277 -17.683 1.00 65.62 71 LYS A N 1
ATOM 542 C CA . LYS A 1 71 ? -4.416 -10.670 -17.224 1.00 65.62 71 LYS A CA 1
ATOM 543 C C . LYS A 1 71 ? -4.758 -10.765 -15.742 1.00 65.62 71 LYS A C 1
ATOM 545 O O . LYS A 1 71 ? -5.436 -11.706 -15.343 1.00 65.62 71 LYS A O 1
ATOM 550 N N . THR A 1 72 ? -4.314 -9.798 -14.938 1.00 67.25 72 THR A N 1
ATOM 551 C CA . THR A 1 72 ? -4.616 -9.796 -13.503 1.00 67.25 72 THR A CA 1
ATOM 552 C C . THR A 1 72 ? -6.049 -9.364 -13.221 1.00 67.25 72 THR A C 1
ATOM 554 O O . THR A 1 72 ? -6.713 -10.003 -12.413 1.00 67.25 72 THR A O 1
ATOM 557 N N . LEU A 1 73 ? -6.558 -8.343 -13.918 1.00 70.12 73 LEU A N 1
ATOM 558 C CA . LEU A 1 73 ? -7.968 -7.946 -13.821 1.00 70.12 73 LEU A CA 1
ATOM 559 C C . LEU A 1 73 ? -8.900 -9.111 -14.175 1.00 70.12 73 LEU A C 1
ATOM 561 O O . LEU A 1 73 ? -9.829 -9.406 -13.430 1.00 70.12 73 LEU A O 1
ATOM 565 N N . SER A 1 74 ? -8.564 -9.848 -15.237 1.00 64.38 74 SER A N 1
ATOM 566 C CA . SER A 1 74 ? -9.314 -11.039 -15.657 1.00 64.38 74 SER A CA 1
ATOM 567 C C . SER A 1 74 ? -9.375 -12.135 -14.580 1.00 64.38 74 SER A C 1
ATOM 569 O O . SER A 1 74 ? -10.322 -12.912 -14.559 1.00 64.38 74 SER A O 1
ATOM 571 N N . ALA A 1 75 ? -8.377 -12.212 -13.690 1.00 61.72 75 ALA A N 1
ATOM 572 C CA . ALA A 1 75 ? -8.330 -13.179 -12.591 1.00 61.72 75 ALA A CA 1
ATOM 573 C C . ALA A 1 75 ? -9.028 -12.694 -11.305 1.00 61.72 75 ALA A C 1
ATOM 575 O O . ALA A 1 75 ? -9.271 -13.510 -10.422 1.00 61.72 75 ALA A O 1
ATOM 576 N N . ILE A 1 76 ? -9.319 -11.392 -11.180 1.00 70.75 76 ILE A N 1
ATOM 577 C CA . ILE A 1 76 ? -10.035 -10.803 -10.032 1.00 70.75 76 ILE A CA 1
ATOM 578 C C . ILE A 1 76 ? -11.554 -10.830 -10.249 1.00 70.75 76 ILE A C 1
ATOM 580 O O . ILE A 1 76 ? -12.296 -10.978 -9.284 1.00 70.75 76 ILE A O 1
ATOM 584 N N . ASP A 1 77 ? -12.015 -10.711 -11.497 1.00 63.78 77 ASP A N 1
ATOM 585 C CA . ASP A 1 77 ? -13.445 -10.724 -11.851 1.00 63.78 77 ASP A CA 1
ATOM 586 C C . ASP A 1 77 ? -14.115 -12.118 -11.754 1.00 63.78 77 ASP A C 1
ATOM 588 O O . ASP A 1 77 ? -15.312 -12.238 -12.019 1.00 63.78 77 ASP A O 1
ATOM 592 N N . SER A 1 78 ? -13.367 -13.173 -11.397 1.00 51.88 78 SER A N 1
ATOM 593 C CA . SER A 1 78 ? -13.831 -14.577 -11.321 1.00 51.88 78 SER A CA 1
ATOM 594 C C . SER A 1 78 ? -13.947 -15.079 -9.885 1.00 51.88 78 SER A C 1
ATOM 596 O O . SER A 1 78 ? -14.884 -15.866 -9.618 1.00 51.88 78 SER A O 1
#

InterPro domains:
  IPR001761 Periplasmic binding protein/LacI sugar binding domain [PF00532] (30-77)
  IPR028082 Periplasmic binding protein-like I [SSF53822] (28-78)

Secondary structure (DSSP, 8-state):
-HHHHHHHHHHHHHHHHHHT-----PPPEEEEEEEETTTSHHHHHHHHHHHHHHHHHTEEEEEEEES-HHHHHHHH--